Protein AF-A0A8T4N7P8-F1 (afdb_monomer_lite)

Sequence (77 aa):
MLAIIQEKNGSIKPTHLMYKANLSHNQMKSYLEELTSKKLVDKEMGKKGNRIIITKQGRDFLLQYHRMREFEKTFGL

Secondary structure (DSSP, 8-state):
-HHHHHHTTTEE-HHHHHHHHT--HHHHHHHHHHHHHTTSEEEEEETTEEEEEE-HHHHHHHHHHHHHHHHHHHHT-

pLDDT: mean 93.68, std 6.61, range [59.09, 98.56]

Structure (mmCIF, N/CA/C/O backbone):
data_AF-A0A8T4N7P8-F1
#
_entry.id   AF-A0A8T4N7P8-F1
#
loop_
_atom_site.group_PDB
_atom_site.id
_atom_site.type_symbol
_atom_site.label_atom_id
_atom_site.label_alt_id
_atom_site.label_comp_id
_atom_site.label_asym_id
_atom_site.label_entity_id
_atom_site.label_seq_id
_atom_site.pdbx_PDB_ins_code
_atom_site.Cartn_x
_atom_site.Cartn_y
_atom_site.Cartn_z
_atom_site.occupancy
_atom_site.B_iso_or_equiv
_atom_site.auth_seq_id
_atom_site.auth_comp_id
_atom_site.auth_asym_id
_atom_site.auth_atom_id
_atom_site.pdbx_PDB_model_num
ATOM 1 N N . MET A 1 1 ? 4.250 2.708 -0.623 1.00 91.50 1 MET A N 1
ATOM 2 C CA . MET A 1 1 ? 3.384 2.387 0.540 1.00 91.50 1 MET A CA 1
ATOM 3 C C . MET A 1 1 ? 3.132 0.888 0.700 1.00 91.50 1 MET A C 1
ATOM 5 O O . MET A 1 1 ? 3.421 0.368 1.767 1.00 91.50 1 MET A O 1
ATOM 9 N N . LEU A 1 2 ? 2.641 0.181 -0.325 1.00 95.44 2 LEU A N 1
ATOM 10 C CA . LEU A 1 2 ? 2.312 -1.252 -0.236 1.00 95.44 2 LEU A CA 1
ATOM 11 C C . LEU A 1 2 ? 3.489 -2.135 0.238 1.00 95.44 2 LEU A C 1
ATOM 13 O O . LEU A 1 2 ? 3.314 -2.955 1.135 1.00 95.44 2 LEU A O 1
ATOM 17 N N . ALA A 1 3 ? 4.702 -1.893 -0.275 1.00 96.38 3 ALA A N 1
ATOM 18 C CA . ALA A 1 3 ? 5.921 -2.586 0.162 1.00 96.38 3 ALA A CA 1
ATOM 19 C C . ALA A 1 3 ? 6.227 -2.400 1.665 1.00 96.38 3 ALA A C 1
ATOM 21 O O . ALA A 1 3 ? 6.564 -3.361 2.346 1.00 96.38 3 ALA A O 1
ATOM 22 N N . ILE A 1 4 ? 6.000 -1.202 2.220 1.00 96.88 4 ILE A N 1
ATOM 23 C CA . ILE A 1 4 ? 6.205 -0.915 3.655 1.00 96.88 4 ILE A CA 1
ATOM 24 C C . ILE A 1 4 ? 5.296 -1.792 4.530 1.00 96.88 4 ILE A C 1
ATOM 26 O O . ILE A 1 4 ? 5.697 -2.235 5.606 1.00 96.88 4 ILE A O 1
ATOM 30 N N . ILE A 1 5 ? 4.059 -2.035 4.084 1.00 97.00 5 ILE A N 1
ATOM 31 C CA . ILE A 1 5 ? 3.105 -2.899 4.792 1.00 97.00 5 ILE A CA 1
ATOM 32 C C . ILE A 1 5 ? 3.605 -4.347 4.755 1.00 97.00 5 ILE A C 1
ATOM 34 O O . ILE A 1 5 ? 3.619 -5.010 5.791 1.00 97.00 5 ILE A O 1
ATOM 38 N N . GLN A 1 6 ? 4.061 -4.814 3.586 1.00 96.69 6 GLN A N 1
ATOM 39 C CA . GLN A 1 6 ? 4.630 -6.153 3.408 1.00 96.69 6 GLN A CA 1
ATOM 40 C C . GLN A 1 6 ? 5.849 -6.383 4.319 1.00 96.69 6 GLN A C 1
ATOM 42 O O . GLN A 1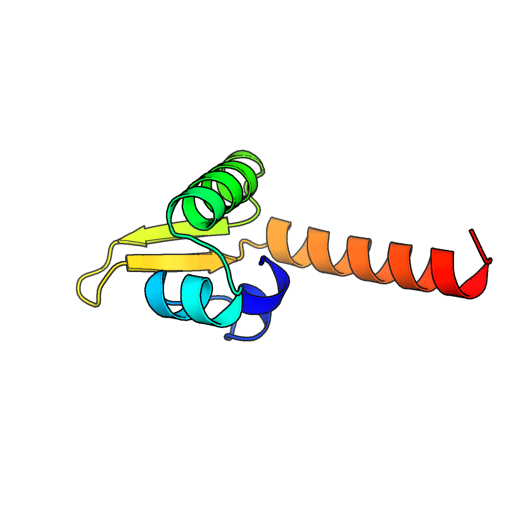 6 ? 5.892 -7.387 5.026 1.00 96.69 6 GLN A O 1
ATOM 47 N N . GLU A 1 7 ? 6.783 -5.428 4.383 1.00 96.50 7 GLU A N 1
ATOM 48 C CA . GLU A 1 7 ? 7.964 -5.466 5.265 1.00 96.50 7 GLU A CA 1
ATOM 49 C C . GLU A 1 7 ? 7.612 -5.553 6.757 1.00 96.50 7 GLU A C 1
ATOM 51 O O . GLU A 1 7 ? 8.389 -6.073 7.556 1.00 96.50 7 GLU A O 1
ATOM 56 N N . LYS A 1 8 ? 6.441 -5.049 7.164 1.00 95.94 8 LYS A N 1
ATOM 57 C CA . LYS A 1 8 ? 5.928 -5.153 8.538 1.00 95.94 8 LYS A CA 1
ATOM 58 C C . LYS A 1 8 ? 5.048 -6.384 8.724 1.00 95.94 8 LYS A C 1
ATOM 60 O O . LYS A 1 8 ? 3.959 -6.294 9.284 1.00 95.94 8 LYS A O 1
ATOM 65 N N . ASN A 1 9 ? 5.521 -7.532 8.239 1.00 95.69 9 ASN A N 1
ATOM 66 C CA . ASN A 1 9 ? 4.815 -8.816 8.317 1.00 95.69 9 ASN A CA 1
ATOM 67 C C . ASN A 1 9 ? 3.373 -8.725 7.782 1.00 95.69 9 ASN A C 1
ATOM 69 O O . ASN A 1 9 ? 2.453 -9.347 8.309 1.00 95.69 9 ASN A O 1
ATOM 73 N N . GLY A 1 10 ? 3.171 -7.893 6.758 1.00 96.38 10 GLY A N 1
ATOM 74 C CA . GLY A 1 10 ? 1.879 -7.680 6.122 1.00 96.38 10 GLY A CA 1
ATOM 75 C C . GLY A 1 10 ? 0.851 -6.898 6.941 1.00 96.38 10 GLY A C 1
ATOM 76 O O . GLY A 1 10 ? -0.301 -6.839 6.519 1.00 96.38 10 GLY A O 1
ATOM 77 N N . SER A 1 11 ? 1.213 -6.297 8.081 1.00 96.31 11 SER A N 1
ATOM 78 C CA . SER A 1 11 ? 0.262 -5.575 8.927 1.00 96.31 11 SER A CA 1
ATOM 79 C C . SER A 1 11 ? 0.903 -4.422 9.703 1.00 96.31 11 SER A C 1
ATOM 81 O O . SER A 1 11 ? 1.852 -4.610 10.463 1.00 96.31 11 SER A O 1
ATOM 83 N N . ILE A 1 12 ? 0.340 -3.216 9.606 1.00 96.19 12 ILE A N 1
ATOM 84 C CA . ILE A 1 12 ? 0.933 -2.008 10.201 1.00 96.19 12 ILE A CA 1
ATOM 85 C C . ILE A 1 12 ? -0.123 -1.053 10.770 1.00 96.19 12 ILE A C 1
ATOM 87 O O . ILE A 1 12 ? -1.244 -0.962 10.271 1.00 96.19 12 ILE A O 1
ATOM 91 N N . LYS A 1 13 ? 0.234 -0.306 11.823 1.00 95.12 13 LYS A N 1
ATOM 92 C CA . LYS A 1 13 ? -0.599 0.793 12.335 1.00 95.12 13 LYS A CA 1
ATOM 93 C C . LYS A 1 13 ? -0.607 1.963 11.334 1.00 95.12 13 LYS A C 1
ATOM 95 O O . LYS A 1 13 ? 0.466 2.300 10.830 1.00 95.12 13 LYS A O 1
ATOM 100 N N . PRO A 1 14 ? -1.746 2.646 11.103 1.00 93.38 14 PRO A N 1
ATOM 101 C CA . PRO A 1 14 ? -1.822 3.794 10.196 1.00 93.38 14 PRO A CA 1
ATOM 102 C C . PRO A 1 14 ? -0.790 4.888 10.494 1.00 93.38 14 PRO A C 1
ATOM 104 O O . PRO A 1 14 ? -0.141 5.384 9.579 1.00 93.38 14 PRO A O 1
ATOM 107 N N . THR A 1 15 ? -0.570 5.207 11.773 1.00 91.31 15 THR A N 1
ATOM 108 C CA . THR A 1 15 ? 0.417 6.213 12.202 1.00 91.31 15 THR A CA 1
ATOM 109 C C . THR A 1 15 ? 1.850 5.811 11.851 1.00 91.31 15 THR A C 1
ATOM 111 O O . THR A 1 15 ? 2.606 6.623 11.326 1.00 91.31 15 THR A O 1
ATOM 114 N N . HIS A 1 16 ? 2.216 4.543 12.064 1.00 93.94 16 HIS A N 1
ATOM 115 C CA . HIS A 1 16 ? 3.540 4.027 11.700 1.00 93.94 16 HIS A CA 1
ATOM 116 C C . HIS A 1 16 ? 3.740 4.003 10.181 1.00 93.94 16 HIS A C 1
ATOM 118 O O . HIS A 1 16 ? 4.841 4.265 9.702 1.00 93.94 16 HIS A O 1
ATOM 124 N N . LEU A 1 17 ? 2.685 3.691 9.423 1.00 94.88 17 LEU A N 1
ATOM 125 C CA . LEU A 1 17 ? 2.727 3.695 7.964 1.00 94.88 17 LEU A CA 1
ATOM 126 C C . LEU A 1 17 ? 2.904 5.109 7.409 1.00 94.88 17 LEU A C 1
ATOM 128 O O . LEU A 1 17 ? 3.745 5.295 6.537 1.00 94.88 17 LEU A O 1
ATOM 132 N N . MET A 1 18 ? 2.183 6.096 7.949 1.00 92.94 18 MET A N 1
ATOM 133 C CA . MET A 1 18 ? 2.327 7.504 7.565 1.00 92.94 18 MET A CA 1
ATOM 134 C C . MET A 1 18 ? 3.756 8.002 7.807 1.00 92.94 18 MET A C 1
ATOM 136 O O . MET A 1 18 ? 4.378 8.536 6.891 1.00 92.94 18 MET A O 1
ATOM 140 N N . TYR A 1 19 ? 4.299 7.749 9.005 1.00 92.25 19 TYR A N 1
ATOM 141 C CA . TYR A 1 19 ? 5.658 8.158 9.367 1.00 92.25 19 TYR A CA 1
ATOM 142 C C . TYR A 1 19 ? 6.715 7.525 8.4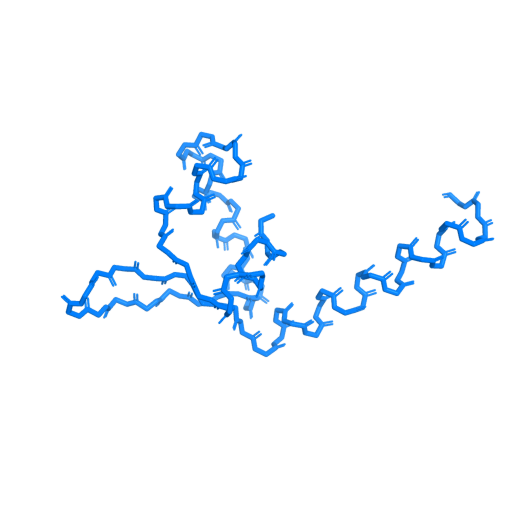51 1.00 92.25 19 TYR A C 1
ATOM 144 O O . TYR A 1 19 ? 7.592 8.219 7.949 1.00 92.25 19 TYR A O 1
ATOM 152 N N . LYS A 1 20 ? 6.602 6.220 8.156 1.00 93.81 20 LYS A N 1
ATOM 153 C CA . LYS A 1 20 ? 7.530 5.538 7.238 1.00 93.81 20 LYS A CA 1
ATOM 154 C C . LYS A 1 20 ? 7.373 5.951 5.774 1.00 93.81 20 LYS A C 1
ATOM 156 O O . LYS A 1 20 ? 8.344 5.884 5.031 1.00 93.81 20 LYS A O 1
ATOM 161 N N . ALA A 1 21 ? 6.163 6.293 5.336 1.00 92.31 21 ALA A N 1
ATOM 162 C CA . ALA A 1 21 ? 5.908 6.672 3.950 1.00 92.31 21 ALA A CA 1
ATOM 163 C C . ALA A 1 21 ? 6.354 8.109 3.635 1.00 92.31 21 ALA A C 1
ATOM 165 O O . ALA A 1 21 ? 6.401 8.458 2.459 1.00 92.31 21 ALA A O 1
ATOM 166 N N . ASN A 1 22 ? 6.671 8.915 4.658 1.00 93.56 22 ASN A N 1
ATOM 167 C CA . ASN A 1 22 ? 6.974 10.342 4.532 1.00 93.56 22 ASN A CA 1
ATOM 168 C C . ASN A 1 22 ? 5.860 11.110 3.792 1.00 93.56 22 ASN A C 1
ATOM 170 O O . ASN A 1 22 ? 6.113 11.910 2.895 1.00 93.56 22 ASN A O 1
ATOM 174 N N . LEU A 1 23 ? 4.604 10.808 4.134 1.00 90.88 23 LEU A N 1
ATOM 175 C CA . LEU A 1 23 ? 3.424 11.414 3.518 1.00 90.88 23 LEU A CA 1
ATOM 176 C C . LEU A 1 23 ? 2.679 12.287 4.520 1.00 90.88 23 LEU A C 1
ATOM 178 O O . LEU A 1 23 ? 2.556 11.942 5.697 1.00 90.88 23 LEU A O 1
ATOM 182 N N . SER A 1 24 ? 2.091 13.373 4.021 1.00 93.31 24 SER A N 1
ATOM 183 C CA . SER A 1 24 ? 1.061 14.096 4.766 1.00 93.31 24 SER A CA 1
ATOM 184 C C . SER A 1 24 ? -0.167 13.209 5.010 1.00 93.31 24 SER A C 1
ATOM 186 O O . SER A 1 24 ? -0.401 12.221 4.307 1.00 93.31 24 SER A O 1
ATOM 188 N N . HIS A 1 25 ? -1.004 13.592 5.977 1.00 90.12 25 HIS A N 1
ATOM 189 C CA . HIS A 1 25 ? -2.234 12.862 6.290 1.00 90.12 25 HIS A CA 1
ATOM 190 C C . HIS A 1 25 ? -3.170 12.724 5.074 1.00 90.12 25 HIS A C 1
ATOM 192 O O . HIS A 1 25 ? -3.708 11.645 4.827 1.00 90.12 25 HIS A O 1
ATOM 198 N N . ASN A 1 26 ? -3.315 13.789 4.279 1.00 95.25 26 ASN A N 1
ATOM 199 C CA . ASN A 1 26 ? -4.186 13.793 3.102 1.00 95.25 26 ASN A CA 1
ATOM 200 C C . ASN A 1 26 ? -3.662 12.861 2.007 1.00 95.25 26 ASN A C 1
ATOM 202 O O . ASN A 1 26 ? -4.412 12.024 1.512 1.00 95.25 26 ASN A O 1
ATOM 206 N N . GLN A 1 27 ? -2.365 12.936 1.690 1.00 95.19 27 GLN A N 1
ATOM 207 C CA . GLN A 1 27 ? -1.746 12.020 0.726 1.00 95.19 27 GLN A CA 1
ATOM 208 C C . GLN A 1 27 ? -1.894 10.569 1.188 1.00 95.19 27 GLN A C 1
ATOM 210 O O . GLN A 1 27 ? -2.320 9.709 0.422 1.00 95.19 27 GLN A O 1
ATOM 215 N N . MET A 1 28 ? -1.589 10.302 2.460 1.00 94.38 28 MET A N 1
ATOM 216 C CA . MET A 1 28 ? -1.720 8.981 3.066 1.00 94.38 28 MET A CA 1
ATOM 217 C C . MET A 1 28 ? -3.140 8.419 2.907 1.00 94.38 28 MET A C 1
ATOM 219 O O . MET A 1 28 ? -3.307 7.249 2.556 1.00 94.38 28 MET A O 1
ATOM 223 N N . LYS A 1 29 ? -4.160 9.252 3.141 1.00 94.19 29 LYS A N 1
ATOM 224 C CA . LYS A 1 29 ? -5.565 8.878 2.980 1.00 94.19 29 LYS A CA 1
ATOM 225 C C . LYS A 1 29 ? -5.895 8.531 1.526 1.00 94.19 29 LYS A C 1
ATOM 227 O O . LYS A 1 29 ? -6.406 7.437 1.301 1.00 94.19 29 LYS A O 1
ATOM 232 N N . SER A 1 30 ? -5.541 9.389 0.568 1.00 96.56 30 SER A N 1
ATOM 233 C CA . SER A 1 30 ? -5.787 9.147 -0.863 1.00 96.56 30 SER A CA 1
ATOM 234 C C . SER A 1 30 ? -5.115 7.865 -1.360 1.00 96.56 30 SER A C 1
ATOM 236 O O . SER A 1 30 ? -5.754 7.043 -2.011 1.00 96.56 30 SER A O 1
ATOM 238 N N . TYR A 1 31 ? -3.852 7.635 -0.986 1.00 95.75 31 TYR A N 1
ATOM 239 C CA . TYR A 1 31 ? -3.146 6.405 -1.353 1.00 95.75 31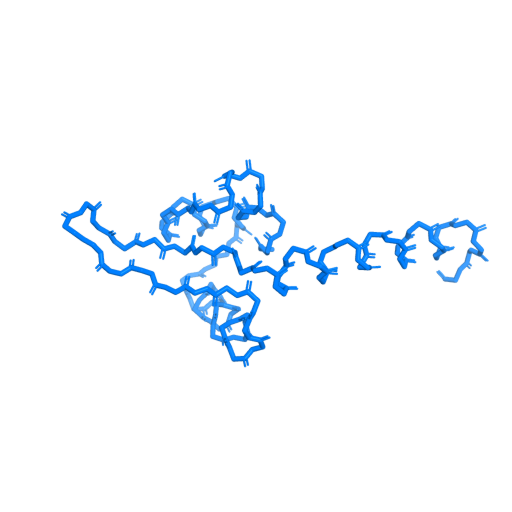 T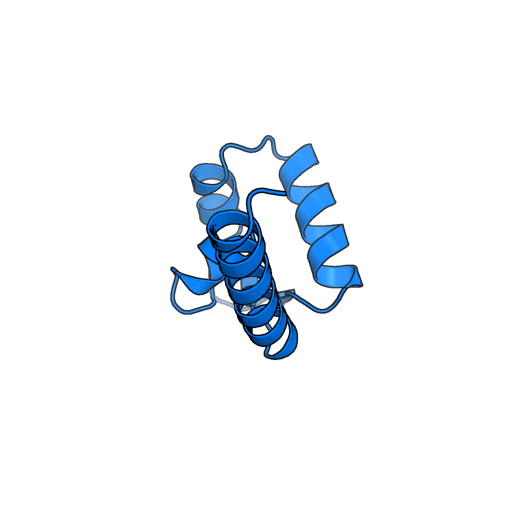YR A CA 1
ATOM 240 C C . TYR A 1 31 ? -3.777 5.160 -0.725 1.00 95.75 31 TYR A C 1
ATOM 242 O O . TYR A 1 31 ? -3.887 4.130 -1.385 1.00 95.75 31 TYR A O 1
ATOM 250 N N . LEU A 1 32 ? -4.198 5.220 0.543 1.00 95.75 32 LEU A N 1
ATOM 251 C CA . LEU A 1 32 ? -4.895 4.092 1.162 1.00 95.75 32 LEU A CA 1
ATOM 252 C C . LEU A 1 32 ? -6.249 3.820 0.504 1.00 95.75 32 LEU A C 1
ATOM 254 O O . LEU A 1 32 ? -6.602 2.658 0.346 1.00 95.75 32 LEU A O 1
ATOM 258 N N . GLU A 1 33 ? -7.000 4.856 0.131 1.00 96.50 33 GLU A N 1
ATOM 259 C CA . GLU A 1 33 ? -8.258 4.701 -0.606 1.00 96.50 33 GLU A CA 1
ATOM 260 C C . GLU A 1 33 ? -8.033 4.021 -1.960 1.00 96.50 33 GLU A C 1
ATOM 262 O O . GLU A 1 33 ? -8.762 3.089 -2.290 1.00 96.50 33 GLU A O 1
ATOM 267 N N . GLU A 1 34 ? -6.981 4.394 -2.693 1.00 97.75 34 GLU A N 1
ATOM 268 C CA . GLU A 1 34 ? -6.610 3.737 -3.950 1.00 97.75 34 GLU A CA 1
ATOM 269 C C . GLU A 1 34 ? -6.187 2.271 -3.746 1.00 97.75 34 GLU A C 1
ATOM 271 O O . GLU A 1 34 ? -6.619 1.376 -4.474 1.00 97.75 34 GLU A O 1
ATOM 276 N N . LEU A 1 35 ? -5.352 1.987 -2.742 1.00 97.44 35 LEU A N 1
ATOM 277 C CA . LEU A 1 35 ? -4.920 0.615 -2.460 1.00 97.44 35 LEU A CA 1
ATOM 278 C C . LEU A 1 35 ? -6.089 -0.269 -2.006 1.00 97.44 35 LEU A C 1
ATOM 280 O O . LEU A 1 35 ? -6.142 -1.445 -2.372 1.00 97.44 35 LEU A O 1
ATOM 284 N N . THR A 1 36 ? -7.022 0.281 -1.225 1.00 97.31 36 THR A N 1
ATOM 285 C CA . THR A 1 36 ? -8.232 -0.427 -0.794 1.00 97.31 36 THR A CA 1
ATOM 286 C C . THR A 1 36 ? -9.209 -0.620 -1.954 1.00 97.31 36 THR A C 1
ATOM 288 O O . THR A 1 36 ? -9.733 -1.721 -2.108 1.00 97.31 36 THR A O 1
ATOM 291 N N . SER A 1 37 ? -9.415 0.378 -2.823 1.00 98.00 37 SER A N 1
ATOM 292 C CA . SER A 1 37 ? -10.303 0.238 -3.989 1.00 98.00 37 SER A CA 1
ATOM 293 C C . SER A 1 37 ? -9.804 -0.830 -4.969 1.00 98.00 37 SER A C 1
ATOM 295 O O . SER A 1 37 ? -10.598 -1.590 -5.520 1.00 98.00 37 SER A O 1
ATOM 297 N N . LYS A 1 38 ? -8.478 -0.971 -5.099 1.00 97.94 38 LYS A N 1
ATOM 298 C CA . LYS A 1 38 ? -7.823 -2.042 -5.866 1.00 97.94 38 LYS A CA 1
ATOM 299 C C . LYS A 1 38 ? -7.729 -3.383 -5.123 1.00 97.94 38 LYS A C 1
ATOM 301 O O . LYS A 1 38 ? -7.148 -4.322 -5.664 1.00 97.94 38 LYS A O 1
ATOM 306 N N . LYS A 1 39 ? -8.274 -3.490 -3.903 1.00 98.12 39 LYS A N 1
ATOM 307 C CA . LYS A 1 39 ? -8.230 -4.687 -3.036 1.00 98.12 39 LYS A CA 1
ATOM 308 C C . LYS A 1 39 ? -6.811 -5.178 -2.717 1.00 98.12 39 LYS A C 1
ATOM 310 O O . LYS A 1 39 ? -6.589 -6.357 -2.443 1.00 98.12 39 LYS A O 1
ATOM 315 N N . LEU A 1 40 ? -5.829 -4.278 -2.737 1.00 98.31 40 LEU A N 1
ATOM 316 C CA . LEU A 1 40 ? -4.436 -4.593 -2.402 1.00 98.31 40 LEU A CA 1
ATOM 317 C C . LEU A 1 40 ? -4.201 -4.562 -0.885 1.00 98.31 40 LEU A C 1
ATOM 319 O O . LEU A 1 40 ? -3.291 -5.227 -0.387 1.00 98.31 40 LEU A O 1
ATOM 323 N N . VAL A 1 41 ? -5.024 -3.810 -0.148 1.00 98.19 41 VAL A N 1
ATOM 324 C CA . VAL A 1 41 ? -4.989 -3.731 1.319 1.00 98.19 41 VAL A CA 1
ATOM 325 C C . VAL A 1 41 ? -6.393 -3.681 1.915 1.00 98.19 41 VAL A C 1
ATOM 327 O O . VAL A 1 41 ? -7.291 -3.074 1.332 1.00 98.19 41 VAL A O 1
ATOM 330 N N . ASP A 1 42 ? -6.528 -4.218 3.124 1.00 97.25 42 ASP A N 1
ATOM 331 C CA . ASP A 1 42 ? -7.719 -4.124 3.965 1.00 97.25 42 ASP A CA 1
ATOM 332 C C . ASP A 1 42 ? -7.451 -3.297 5.228 1.00 97.25 42 ASP A C 1
ATOM 334 O O . ASP A 1 42 ? -6.308 -3.128 5.672 1.00 97.25 42 ASP A O 1
ATOM 338 N N . LYS A 1 43 ? -8.532 -2.778 5.818 1.00 94.06 43 LYS A N 1
ATOM 339 C CA . LYS A 1 43 ? -8.519 -2.087 7.110 1.00 94.06 43 LYS A CA 1
ATOM 340 C C . LYS A 1 43 ? -9.200 -2.972 8.146 1.00 94.06 43 LYS A C 1
ATOM 342 O O . LYS A 1 43 ? -10.381 -3.270 8.012 1.00 94.06 43 LYS A O 1
ATOM 347 N N . GLU A 1 44 ? -8.476 -3.340 9.195 1.00 92.38 44 GLU A N 1
ATOM 348 C CA . GLU A 1 44 ? -9.037 -4.070 10.331 1.00 92.38 44 GLU A CA 1
ATOM 349 C C . GLU A 1 44 ? -9.191 -3.116 11.520 1.00 92.38 44 GLU A C 1
ATOM 351 O O . GLU A 1 44 ? -8.224 -2.478 11.956 1.00 92.38 44 GLU A O 1
ATOM 356 N N . MET A 1 45 ? -10.415 -3.004 12.041 1.00 87.12 45 MET A N 1
ATOM 357 C CA . MET A 1 45 ? -10.701 -2.295 13.287 1.00 87.12 45 MET A CA 1
ATOM 358 C C . MET A 1 45 ? -10.855 -3.324 14.403 1.00 87.12 45 MET A C 1
ATOM 360 O O . MET A 1 45 ? -11.854 -4.034 14.474 1.00 87.12 45 MET A O 1
ATOM 364 N N . GLY A 1 46 ? -9.846 -3.426 15.266 1.00 78.12 46 GLY A N 1
ATOM 365 C CA . GLY A 1 46 ? -9.853 -4.346 16.401 1.00 78.12 46 GLY A CA 1
ATOM 366 C C . GLY A 1 46 ? -9.758 -3.625 17.743 1.00 78.12 46 GLY A C 1
ATOM 367 O O . GLY A 1 46 ? -9.425 -2.442 17.818 1.00 78.12 46 GLY A O 1
ATOM 368 N N . LYS A 1 47 ? -9.937 -4.376 18.838 1.00 72.69 47 LYS A N 1
ATOM 369 C CA . LYS A 1 47 ? -9.776 -3.871 20.220 1.00 72.69 47 LYS A CA 1
ATOM 370 C C . LYS A 1 47 ? -8.388 -3.268 20.498 1.00 72.69 47 LYS A C 1
ATOM 372 O O . LYS A 1 47 ? -8.242 -2.451 21.396 1.00 72.69 47 LYS A O 1
ATOM 377 N N . LYS A 1 48 ? -7.365 -3.666 19.729 1.00 72.88 48 LYS A N 1
ATOM 378 C CA . LYS A 1 48 ? -5.977 -3.168 19.828 1.00 72.88 48 LYS A CA 1
ATOM 379 C C . LYS A 1 48 ? -5.678 -1.980 18.891 1.00 72.88 48 LYS A C 1
ATOM 381 O O . LYS A 1 48 ? -4.512 -1.611 18.730 1.00 72.88 48 LYS A O 1
ATOM 386 N N . GLY A 1 49 ? -6.711 -1.391 18.285 1.00 81.31 49 GLY A N 1
ATOM 387 C CA . GLY A 1 49 ? -6.623 -0.256 17.368 1.00 81.31 49 GLY A CA 1
ATOM 388 C C . GLY A 1 49 ? -6.61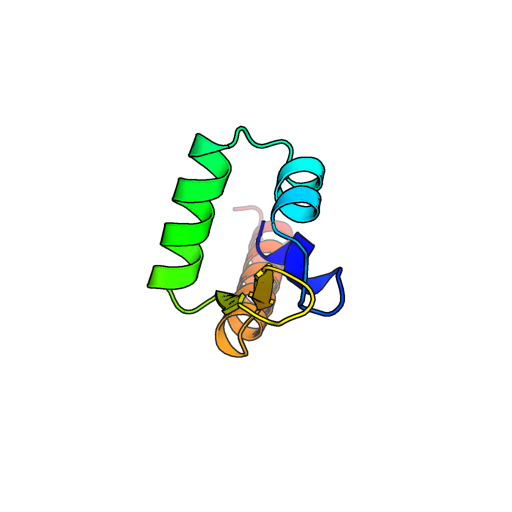1 -0.649 15.889 1.00 81.31 49 GLY A C 1
ATOM 389 O O . GLY A 1 49 ? -6.520 -1.824 15.533 1.00 81.31 49 GLY A O 1
ATOM 390 N N . ASN A 1 50 ? -6.699 0.368 15.030 1.00 90.50 50 ASN A N 1
ATOM 391 C CA . ASN A 1 50 ? -6.807 0.202 13.581 1.00 90.50 50 ASN A CA 1
ATOM 392 C C . ASN A 1 50 ? -5.495 -0.310 12.973 1.00 90.50 50 ASN A C 1
ATOM 394 O O . ASN A 1 50 ? -4.407 0.163 13.325 1.00 90.50 50 ASN A O 1
ATOM 398 N N . ARG A 1 51 ? -5.600 -1.238 12.018 1.00 95.50 51 ARG A N 1
ATOM 399 C CA . ARG A 1 51 ? -4.466 -1.790 11.267 1.00 95.50 51 ARG A CA 1
ATOM 400 C C . ARG A 1 51 ? -4.761 -1.806 9.772 1.00 95.50 51 ARG A C 1
ATOM 402 O O . ARG A 1 51 ? -5.901 -1.986 9.358 1.00 95.50 51 ARG A O 1
ATOM 409 N N . ILE A 1 52 ? -3.713 -1.617 8.979 1.00 96.69 52 ILE A N 1
ATOM 410 C CA . ILE A 1 52 ? -3.729 -1.817 7.529 1.00 96.69 52 ILE A CA 1
ATOM 411 C C . ILE A 1 52 ? -3.047 -3.151 7.248 1.00 96.69 52 ILE A C 1
ATOM 413 O O . ILE A 1 52 ? -1.933 -3.372 7.734 1.00 96.69 52 ILE A O 1
ATOM 417 N N . ILE A 1 53 ? -3.704 -4.022 6.488 1.00 97.75 53 ILE A N 1
ATOM 418 C CA . ILE A 1 53 ? -3.248 -5.386 6.211 1.00 97.75 53 ILE A CA 1
ATOM 419 C C . ILE A 1 53 ? -3.120 -5.570 4.707 1.00 97.75 53 ILE A C 1
ATOM 421 O O . ILE A 1 53 ? -4.028 -5.217 3.963 1.00 97.75 53 ILE A O 1
ATOM 425 N N . ILE A 1 54 ? -2.000 -6.121 4.247 1.00 98.31 54 ILE A N 1
ATOM 426 C CA . ILE A 1 54 ? -1.843 -6.462 2.833 1.00 98.31 54 ILE A CA 1
ATOM 427 C C . ILE A 1 54 ? -2.625 -7.737 2.505 1.00 98.31 54 ILE A C 1
ATOM 429 O O . ILE A 1 54 ? -2.502 -8.765 3.184 1.00 98.31 54 ILE A O 1
ATOM 433 N N . THR A 1 55 ? -3.420 -7.684 1.440 1.00 98.56 55 THR A N 1
ATOM 434 C CA . THR A 1 55 ? -4.190 -8.841 0.973 1.00 98.56 55 THR A CA 1
ATOM 435 C C . THR A 1 55 ? -3.287 -9.827 0.232 1.00 98.56 55 THR A C 1
ATOM 437 O O . THR A 1 55 ? -2.120 -9.547 -0.061 1.00 98.56 55 THR A O 1
ATOM 440 N N . LYS A 1 56 ? -3.820 -11.005 -0.114 1.00 98.12 56 LYS A N 1
ATOM 441 C CA . LYS A 1 56 ? -3.126 -11.924 -1.031 1.00 98.12 56 LYS A CA 1
ATOM 442 C C . LYS A 1 56 ? -2.851 -11.244 -2.379 1.00 98.12 56 LYS A C 1
ATOM 444 O O . LYS A 1 56 ? -1.717 -11.257 -2.838 1.00 98.12 56 LYS A O 1
ATOM 449 N N . GLN A 1 57 ? -3.852 -10.561 -2.933 1.00 98.31 57 GLN A N 1
ATOM 450 C CA . GLN A 1 57 ? -3.726 -9.817 -4.187 1.00 98.31 57 GLN A CA 1
ATOM 451 C C . GLN A 1 57 ? -2.664 -8.709 -4.101 1.00 98.31 57 GLN A C 1
ATOM 453 O O . GLN A 1 57 ? -1.902 -8.517 -5.043 1.00 98.31 57 GLN A O 1
ATOM 458 N N . GLY A 1 58 ? -2.561 -8.015 -2.962 1.00 98.38 58 GLY A N 1
ATOM 459 C CA . GLY A 1 58 ? -1.502 -7.034 -2.714 1.00 98.38 58 GLY A CA 1
ATOM 460 C C . GLY A 1 58 ? -0.097 -7.635 -2.775 1.00 98.38 58 GLY A C 1
ATOM 461 O O . GLY A 1 58 ? 0.810 -7.031 -3.349 1.00 98.38 58 GLY A O 1
ATOM 462 N N . ARG A 1 59 ? 0.083 -8.840 -2.219 1.00 98.25 59 ARG A N 1
ATOM 463 C CA . ARG A 1 59 ? 1.357 -9.577 -2.283 1.00 98.25 59 ARG A CA 1
ATOM 464 C C . ARG A 1 59 ? 1.693 -10.006 -3.705 1.00 98.25 59 ARG A C 1
ATOM 466 O O . ARG A 1 59 ? 2.814 -9.778 -4.155 1.00 98.25 59 ARG A O 1
ATOM 473 N N . ASP A 1 60 ? 0.716 -10.564 -4.411 1.00 98.25 60 ASP A N 1
ATOM 474 C CA . ASP A 1 60 ? 0.888 -11.008 -5.794 1.00 98.25 60 ASP A CA 1
ATOM 475 C C . ASP A 1 60 ? 1.225 -9.819 -6.709 1.00 98.25 60 ASP A C 1
ATOM 477 O O . ASP A 1 60 ? 2.140 -9.906 -7.527 1.00 98.25 60 ASP A O 1
ATOM 481 N N . PHE A 1 61 ? 0.564 -8.672 -6.509 1.00 98.00 61 PHE A N 1
ATOM 482 C CA . PHE A 1 61 ? 0.864 -7.430 -7.220 1.00 98.00 61 PHE A CA 1
ATOM 483 C C . PHE A 1 61 ? 2.310 -6.971 -7.002 1.00 98.00 61 PHE A C 1
ATOM 485 O O . PHE A 1 61 ? 2.998 -6.669 -7.974 1.00 98.00 61 PHE A O 1
ATOM 492 N N . LEU A 1 62 ? 2.798 -6.948 -5.753 1.00 97.12 62 LEU A N 1
ATOM 493 C CA . LEU A 1 62 ? 4.190 -6.580 -5.468 1.00 97.12 62 LEU A CA 1
ATOM 494 C C . LEU A 1 62 ? 5.177 -7.521 -6.161 1.00 97.12 62 LEU A C 1
ATOM 496 O O . LEU A 1 62 ? 6.164 -7.055 -6.723 1.00 97.12 62 LEU A O 1
ATOM 500 N N . LEU A 1 63 ? 4.903 -8.827 -6.159 1.00 97.06 63 LEU A N 1
ATOM 501 C CA . LEU A 1 63 ? 5.755 -9.800 -6.838 1.00 97.06 63 LEU A CA 1
ATOM 502 C C . LEU A 1 63 ? 5.846 -9.517 -8.344 1.00 97.06 63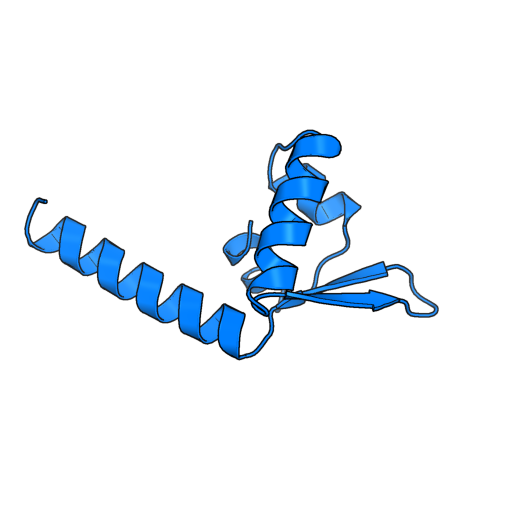 LEU A C 1
ATOM 504 O O . LEU A 1 63 ? 6.947 -9.505 -8.892 1.00 97.06 63 LEU A O 1
ATOM 508 N N . GLN A 1 64 ? 4.714 -9.259 -9.008 1.00 97.44 64 GLN A N 1
ATOM 509 C CA . GLN A 1 64 ? 4.714 -8.924 -10.437 1.00 97.44 64 GLN A CA 1
ATOM 510 C C . GLN A 1 64 ? 5.384 -7.578 -10.710 1.00 97.44 64 GLN A C 1
ATOM 512 O O . GLN A 1 64 ? 6.178 -7.471 -11.642 1.00 97.44 64 GLN A O 1
ATOM 517 N N . TYR A 1 65 ? 5.133 -6.575 -9.868 1.00 96.25 65 TYR A N 1
ATOM 518 C CA . TYR A 1 65 ? 5.786 -5.274 -9.968 1.00 96.25 65 TYR A CA 1
ATOM 519 C C . TYR A 1 65 ? 7.312 -5.404 -9.883 1.00 96.25 65 TYR A C 1
ATOM 521 O O . TYR A 1 65 ? 8.021 -4.841 -10.712 1.00 96.25 65 TYR A O 1
ATOM 529 N N . HIS A 1 66 ? 7.833 -6.195 -8.941 1.00 95.19 66 HIS A N 1
ATOM 530 C CA . HIS A 1 66 ? 9.273 -6.441 -8.839 1.00 95.19 66 HIS A CA 1
ATOM 531 C C . HIS A 1 66 ? 9.836 -7.138 -10.080 1.00 95.19 66 HIS A C 1
ATOM 533 O O . HIS A 1 66 ? 10.867 -6.709 -10.588 1.00 95.19 66 HIS A O 1
ATOM 539 N N . ARG A 1 67 ? 9.145 -8.151 -10.619 1.00 95.62 67 ARG A N 1
ATOM 540 C CA . ARG A 1 67 ? 9.559 -8.809 -11.872 1.00 95.62 67 ARG A CA 1
ATOM 541 C C . ARG A 1 67 ? 9.619 -7.829 -13.042 1.00 95.62 67 ARG A C 1
ATOM 543 O O . ARG A 1 67 ? 10.584 -7.852 -13.796 1.00 95.62 67 ARG A O 1
ATOM 550 N N . MET A 1 68 ? 8.621 -6.956 -13.164 1.00 95.44 68 MET A N 1
ATOM 551 C CA . MET A 1 68 ? 8.581 -5.922 -14.198 1.00 95.44 68 MET A CA 1
ATOM 552 C C . MET A 1 68 ? 9.740 -4.928 -14.050 1.00 95.44 68 MET A C 1
ATOM 554 O O . MET A 1 68 ? 10.402 -4.619 -15.031 1.00 95.44 68 MET A O 1
ATOM 558 N N . ARG A 1 69 ? 10.042 -4.481 -12.825 1.00 94.50 69 ARG A N 1
ATOM 559 C CA . ARG A 1 69 ? 11.167 -3.568 -12.560 1.00 94.50 69 ARG A CA 1
ATOM 560 C C . ARG A 1 69 ? 12.529 -4.196 -12.855 1.00 94.50 69 ARG A C 1
ATOM 562 O O . ARG A 1 69 ? 13.402 -3.515 -13.384 1.00 94.50 69 ARG A O 1
ATOM 569 N N . GLU A 1 70 ? 12.714 -5.476 -12.540 1.00 94.69 70 GLU A N 1
ATOM 570 C CA . GLU A 1 70 ? 13.941 -6.200 -12.898 1.00 94.69 70 GLU A CA 1
ATOM 571 C C . GLU A 1 70 ? 14.058 -6.407 -14.413 1.00 94.69 70 GLU A C 1
ATOM 573 O O . GLU A 1 70 ? 15.153 -6.305 -14.966 1.00 94.69 70 GLU A O 1
ATOM 578 N N . PHE A 1 71 ? 12.934 -6.637 -15.097 1.00 94.25 71 PHE A N 1
ATOM 579 C CA . PHE A 1 71 ? 12.890 -6.678 -16.555 1.00 94.25 71 PHE A CA 1
ATOM 580 C C . PHE A 1 71 ? 13.299 -5.326 -17.162 1.00 94.25 71 PHE A C 1
ATOM 582 O O . PHE A 1 71 ? 14.253 -5.285 -17.931 1.00 94.25 71 PHE A O 1
ATOM 589 N N . GLU A 1 72 ? 12.675 -4.212 -16.759 1.00 94.94 72 GLU A N 1
ATOM 590 C CA . GLU A 1 72 ? 13.053 -2.859 -17.214 1.00 94.94 72 GLU A CA 1
ATOM 591 C C . GLU A 1 72 ? 14.550 -2.588 -17.011 1.00 94.94 72 GLU A C 1
ATOM 593 O O . GLU A 1 72 ? 15.239 -2.156 -17.931 1.00 94.94 72 GLU A O 1
ATOM 598 N N . LYS A 1 73 ? 15.087 -2.936 -15.835 1.00 92.44 73 LYS A N 1
ATOM 599 C CA . LYS A 1 73 ? 16.511 -2.774 -15.517 1.00 92.44 73 LYS A CA 1
ATOM 600 C C . LYS A 1 73 ? 17.429 -3.618 -16.410 1.00 92.44 73 LYS A C 1
ATOM 602 O O . LYS A 1 73 ? 18.537 -3.188 -16.711 1.00 92.44 73 LYS A O 1
ATOM 607 N N . THR A 1 74 ? 16.990 -4.814 -16.798 1.00 93.06 74 THR A N 1
ATOM 608 C CA . THR A 1 74 ? 17.770 -5.739 -17.636 1.00 93.06 74 THR A CA 1
ATOM 609 C C . THR A 1 74 ? 17.772 -5.313 -19.104 1.00 93.06 74 THR A C 1
ATOM 611 O O . THR A 1 74 ? 18.782 -5.481 -19.781 1.00 93.06 74 THR A O 1
ATOM 614 N N . PHE A 1 75 ? 16.663 -4.752 -19.594 1.00 91.31 75 PHE A N 1
ATOM 615 C CA . PHE A 1 75 ? 16.479 -4.410 -21.010 1.00 91.31 75 PHE A CA 1
ATOM 616 C C . PHE A 1 75 ? 16.601 -2.909 -21.324 1.00 91.31 75 PHE A C 1
ATOM 618 O O . PHE A 1 75 ? 16.594 -2.545 -22.497 1.00 91.31 75 PHE A O 1
ATOM 625 N N . GLY A 1 76 ? 16.780 -2.049 -20.315 1.00 76.88 76 GLY A N 1
ATOM 626 C CA . GLY A 1 76 ? 17.147 -0.639 -20.487 1.00 76.88 76 GLY A CA 1
ATOM 627 C C . GLY A 1 76 ? 16.039 0.263 -21.039 1.00 76.88 76 GLY A C 1
ATOM 628 O O . GLY A 1 76 ? 16.352 1.200 -21.771 1.00 76.88 76 GLY A O 1
ATOM 629 N N . LEU A 1 77 ? 14.775 -0.030 -20.716 1.00 59.09 77 LEU A N 1
ATOM 630 C CA . LEU A 1 77 ? 13.622 0.824 -21.043 1.00 59.09 77 LEU A CA 1
ATOM 631 C C . LEU A 1 77 ? 13.464 1.982 -20.049 1.00 59.09 77 LEU A C 1
ATOM 633 O O . LEU A 1 77 ? 13.677 1.754 -18.834 1.00 59.09 77 LEU A O 1
#

Foldseek 3Di:
DLVVCVVVVQKDALVVCCVVVVDDPVVSVVVVVVCVVVVQWDWDQDPVGIMIGGDPVVVVVVVVVVVVVVVCVVVVD

Radius of gyration: 13.69 Å; chains: 1; bounding box: 28×26×41 Å